Protein AF-A0A831X791-F1 (afdb_monomer_lite)

Sequence (94 aa):
MPGRRVSLASVVFWLAIGLYTVNLLGLVGSVVVNSFGTAWFGTLLPEAFTTRWYQYAGRQHDIPDLLRVTLTVAILVTSIATGLGLPPAYIISL

Radius of gyration: 23.39 Å; chains: 1; bounding box: 49×35×65 Å

Foldseek 3Di:
DDDPPCDPVNVVVVVVVVVVVVVVCVVVVVVVQVCFADDPDDDPHHPDGHPVVVVVCVPPPVVVVVVVVVVVCVVVCVVVCCVVVVVVVVVVVD

Secondary structure (DSSP, 8-state):
-------HHHHHHHHHHHHHHHHHHHHHHHHHHHHHBSS-SSSSS-S-B--HHHHHHHHHS-HHHHHHHHHHHHHHHHHHHHHHHHHHHHHHT-

Structure (mmCIF, N/CA/C/O backbone):
data_AF-A0A831X791-F1
#
_entry.id   AF-A0A831X791-F1
#
loop_
_atom_site.group_PDB
_atom_site.id
_atom_site.type_symbol
_atom_site.label_atom_id
_atom_site.label_alt_id
_atom_site.label_comp_id
_atom_site.label_asym_id
_atom_site.label_entity_id
_atom_site.label_seq_id
_atom_site.pdbx_PDB_ins_code
_atom_site.Cartn_x
_atom_site.Cartn_y
_atom_site.Cartn_z
_atom_site.occupancy
_atom_site.B_iso_or_equiv
_atom_site.auth_seq_id
_atom_site.auth_comp_id
_atom_site.auth_asym_id
_atom_site.auth_atom_id
_atom_site.pdbx_PDB_model_num
ATOM 1 N N . MET A 1 1 ? -14.611 0.012 -43.175 1.00 53.19 1 MET A N 1
ATOM 2 C CA . MET A 1 1 ? -14.357 -0.115 -41.722 1.00 53.19 1 MET A CA 1
ATOM 3 C C . MET A 1 1 ? -13.603 -1.428 -41.506 1.00 53.19 1 MET A C 1
ATOM 5 O O . MET A 1 1 ? -14.224 -2.470 -41.676 1.00 53.19 1 MET A O 1
ATOM 9 N N . PRO A 1 2 ? -12.272 -1.434 -41.308 1.00 53.44 2 PRO A N 1
ATOM 10 C CA . PRO A 1 2 ? -11.496 -2.671 -41.356 1.00 53.44 2 PRO A CA 1
ATOM 11 C C . PRO A 1 2 ? -11.716 -3.503 -40.086 1.00 53.44 2 PRO A C 1
ATOM 13 O O . PRO A 1 2 ? -11.537 -3.019 -38.970 1.00 53.44 2 PRO A O 1
ATOM 16 N N . GLY A 1 3 ? -12.141 -4.755 -40.273 1.00 60.25 3 GLY A N 1
ATOM 17 C CA . GLY A 1 3 ? -12.427 -5.709 -39.206 1.00 60.25 3 GLY A CA 1
ATOM 18 C C . GLY A 1 3 ? -11.166 -6.089 -38.434 1.00 60.25 3 GLY A C 1
ATOM 19 O O . GLY A 1 3 ? -10.214 -6.632 -38.996 1.00 60.25 3 GLY A O 1
ATOM 20 N N . ARG A 1 4 ? -11.166 -5.805 -37.130 1.00 68.25 4 ARG A N 1
ATOM 21 C CA . ARG A 1 4 ? -10.094 -6.157 -36.196 1.00 68.25 4 ARG A CA 1
ATOM 22 C C . ARG A 1 4 ? -10.007 -7.681 -36.080 1.00 68.25 4 ARG A C 1
ATOM 24 O O . ARG A 1 4 ? -10.787 -8.292 -35.356 1.00 68.25 4 ARG A O 1
ATOM 31 N N . ARG A 1 5 ? -9.064 -8.304 -36.793 1.00 68.56 5 ARG A N 1
ATOM 32 C CA . ARG A 1 5 ? -8.725 -9.720 -36.599 1.00 68.56 5 ARG A CA 1
ATOM 33 C C . ARG A 1 5 ? -8.133 -9.862 -35.200 1.00 68.56 5 ARG A C 1
ATOM 35 O O . ARG A 1 5 ? -7.004 -9.448 -34.957 1.00 68.56 5 ARG A O 1
ATOM 42 N N . VAL A 1 6 ? -8.922 -10.377 -34.262 1.00 67.44 6 VAL A N 1
ATOM 43 C CA . VAL A 1 6 ? -8.431 -10.752 -32.934 1.00 67.44 6 VAL A CA 1
ATOM 44 C C . VAL A 1 6 ? -7.412 -11.866 -33.133 1.00 67.44 6 VAL A C 1
ATOM 46 O O . VAL A 1 6 ? -7.762 -12.975 -33.526 1.00 67.44 6 VAL A O 1
ATOM 49 N N . SER A 1 7 ? -6.135 -11.541 -32.936 1.00 82.69 7 SER A N 1
ATOM 50 C CA . SER A 1 7 ? -5.071 -12.538 -32.946 1.00 82.69 7 SER A CA 1
ATOM 51 C C . SER A 1 7 ? -5.258 -13.461 -31.744 1.00 82.69 7 SER A C 1
ATOM 53 O O . SER A 1 7 ? -5.591 -12.990 -30.653 1.00 82.69 7 SER A O 1
ATOM 55 N N . LEU A 1 8 ? -5.019 -14.764 -31.921 1.00 84.00 8 LEU A N 1
ATOM 56 C CA . LEU A 1 8 ? -5.049 -15.753 -30.837 1.00 84.00 8 LEU A CA 1
ATOM 57 C C . LEU A 1 8 ? -4.175 -15.298 -29.654 1.00 84.00 8 LEU A C 1
ATOM 59 O O . LEU A 1 8 ? -4.562 -15.430 -28.497 1.00 84.00 8 LEU A O 1
ATOM 63 N N . ALA A 1 9 ? -3.046 -14.649 -29.957 1.00 85.56 9 ALA A N 1
ATOM 64 C CA . ALA A 1 9 ? -2.159 -14.049 -28.967 1.00 85.56 9 ALA A CA 1
ATOM 65 C C . ALA A 1 9 ? -2.846 -12.959 -28.128 1.00 85.56 9 ALA A C 1
ATOM 67 O O . ALA A 1 9 ? -2.640 -12.895 -26.922 1.00 85.56 9 ALA A O 1
ATOM 68 N N . SER A 1 10 ? -3.699 -12.126 -28.733 1.00 86.56 10 SER A N 1
ATOM 69 C CA . SER A 1 10 ? -4.454 -11.108 -27.997 1.00 86.56 10 SER A CA 1
ATOM 70 C C . SER A 1 10 ? -5.463 -11.742 -27.043 1.00 86.56 10 SER A C 1
ATOM 72 O O . SER A 1 10 ? -5.614 -11.261 -25.927 1.00 86.56 10 SER A O 1
ATOM 74 N N . VAL A 1 11 ? -6.128 -12.826 -27.450 1.00 91.75 11 VAL A N 1
ATOM 75 C CA . VAL A 1 11 ? -7.080 -13.541 -26.584 1.00 91.75 11 VAL A CA 1
ATOM 76 C C . VAL A 1 11 ? -6.357 -14.162 -25.390 1.00 91.75 11 VAL A C 1
ATOM 78 O O . VAL A 1 11 ? -6.782 -13.964 -24.255 1.00 91.75 11 VAL A O 1
ATOM 81 N N . VAL A 1 12 ? -5.234 -14.844 -25.629 1.00 93.31 12 VAL A N 1
ATOM 82 C CA . VAL A 1 12 ? -4.413 -15.443 -24.564 1.00 93.31 12 VAL A CA 1
ATOM 83 C C . VAL A 1 12 ? -3.859 -14.375 -23.623 1.00 93.31 12 VAL A C 1
ATOM 85 O O . VAL A 1 12 ? -3.909 -14.553 -22.411 1.00 93.31 12 VAL A O 1
ATOM 88 N N . PHE A 1 13 ? -3.387 -13.245 -24.154 1.00 95.06 13 PHE A N 1
ATOM 89 C CA . PHE A 1 13 ? -2.896 -12.128 -23.348 1.00 95.06 13 PHE A CA 1
ATOM 90 C C . PHE A 1 13 ? -3.982 -11.571 -22.420 1.00 95.06 13 PHE A C 1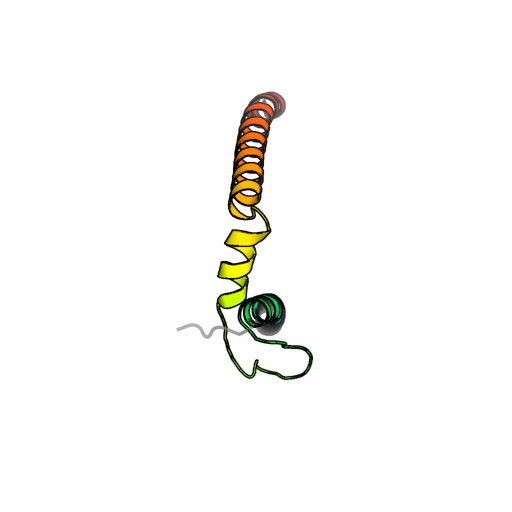
ATOM 92 O O . PHE A 1 13 ? -3.754 -11.449 -21.220 1.00 95.06 13 PHE A O 1
ATOM 99 N N . TRP A 1 14 ? -5.178 -11.290 -22.948 1.00 94.50 14 TRP A N 1
ATOM 100 C CA . TRP A 1 14 ? -6.295 -10.791 -22.140 1.00 94.50 14 TRP A CA 1
ATOM 101 C C . TRP A 1 14 ? -6.786 -11.814 -21.115 1.00 94.50 14 TRP A C 1
ATOM 103 O O . TRP A 1 14 ? -7.113 -11.431 -19.994 1.00 94.50 14 TRP A O 1
ATOM 113 N N . LEU A 1 15 ? -6.795 -13.103 -21.462 1.00 95.75 15 LEU A N 1
ATOM 114 C CA . LEU A 1 15 ? -7.116 -14.180 -20.525 1.00 95.75 15 LEU A CA 1
ATOM 115 C C . LEU A 1 15 ? -6.088 -14.249 -19.386 1.00 95.75 15 LEU A C 1
ATOM 117 O O . LEU A 1 15 ? -6.471 -14.304 -18.220 1.00 95.75 15 LEU A O 1
ATOM 121 N N . ALA A 1 16 ? -4.795 -14.210 -19.714 1.00 96.06 16 ALA A N 1
ATOM 122 C CA . ALA A 1 16 ? -3.713 -14.256 -18.736 1.00 96.06 16 ALA A CA 1
ATOM 123 C C . ALA A 1 16 ? -3.765 -13.054 -17.786 1.00 96.06 16 ALA A C 1
ATOM 125 O O . ALA A 1 16 ? -3.681 -13.227 -16.572 1.00 96.06 16 ALA A O 1
ATOM 126 N N . ILE A 1 17 ? -3.976 -11.849 -18.326 1.00 97.25 17 ILE A N 1
ATOM 127 C CA . ILE A 1 17 ? -4.129 -10.636 -17.520 1.00 97.25 17 ILE A CA 1
ATOM 128 C C . ILE A 1 17 ? -5.380 -10.704 -16.651 1.00 97.25 17 ILE A C 1
ATOM 130 O O . ILE A 1 17 ? -5.301 -10.408 -15.465 1.00 97.25 17 ILE A O 1
ATOM 134 N N . GLY A 1 18 ? -6.510 -11.160 -17.198 1.00 96.56 18 GLY A N 1
ATOM 135 C CA . GLY A 1 18 ? -7.750 -11.298 -16.443 1.00 96.56 18 GLY A CA 1
ATOM 136 C C . GLY A 1 18 ? -7.587 -12.263 -15.273 1.00 96.56 18 GLY A C 1
ATOM 137 O O . GLY A 1 18 ? -7.927 -11.927 -14.142 1.00 96.56 18 GLY A O 1
ATOM 138 N N . LEU A 1 19 ? -6.998 -13.434 -15.520 1.00 96.75 19 LEU A N 1
ATOM 139 C CA . LEU A 1 19 ? -6.764 -14.440 -14.490 1.00 96.75 19 LEU A CA 1
ATOM 140 C C . LEU A 1 19 ? -5.773 -13.953 -13.426 1.00 96.75 19 LEU A C 1
ATOM 142 O O . LEU A 1 19 ? -6.024 -14.138 -12.234 1.00 96.75 19 LEU A O 1
ATOM 146 N N . TYR A 1 20 ? -4.686 -13.294 -13.832 1.00 96.75 20 TYR A N 1
ATOM 147 C CA . TYR A 1 20 ? -3.729 -12.685 -12.910 1.00 96.75 20 TYR A CA 1
ATOM 148 C C . TYR A 1 20 ? -4.394 -11.621 -12.031 1.00 96.75 20 TYR A C 1
ATOM 150 O O . TYR A 1 20 ? -4.286 -11.672 -10.807 1.00 96.75 20 TYR A O 1
ATOM 158 N N . THR A 1 21 ? -5.133 -10.690 -12.637 1.00 97.38 21 THR A N 1
ATOM 159 C CA . THR A 1 21 ? -5.817 -9.617 -11.915 1.00 97.38 21 THR A CA 1
ATOM 160 C C . THR A 1 21 ? -6.857 -10.170 -10.949 1.00 97.38 21 THR A C 1
ATOM 162 O O . THR A 1 21 ? -6.898 -9.726 -9.807 1.00 97.38 21 THR A O 1
ATOM 165 N N . VAL A 1 22 ? -7.658 -11.162 -11.348 1.00 96.81 22 VAL A N 1
ATOM 166 C CA . VAL A 1 22 ? -8.646 -11.789 -10.454 1.00 96.81 22 VAL A CA 1
ATOM 167 C C . VAL A 1 22 ? -7.967 -12.481 -9.272 1.00 96.81 22 VAL A C 1
ATOM 169 O O . VAL A 1 22 ? -8.420 -12.319 -8.143 1.00 96.81 22 VAL A O 1
ATOM 172 N N . ASN A 1 23 ? -6.861 -13.196 -9.492 1.00 95.12 23 ASN A N 1
ATOM 173 C CA . ASN A 1 23 ? -6.106 -13.817 -8.399 1.00 95.12 23 ASN A CA 1
ATOM 174 C C . ASN A 1 23 ? -5.532 -12.770 -7.439 1.00 95.12 23 ASN A C 1
ATOM 176 O O . ASN A 1 23 ? -5.647 -12.914 -6.224 1.00 95.12 23 ASN A O 1
ATOM 180 N N . LEU A 1 24 ? -4.958 -11.694 -7.979 1.00 96.06 24 LEU A N 1
ATOM 181 C CA . LEU A 1 24 ? -4.402 -10.608 -7.179 1.00 96.06 24 LEU A CA 1
ATOM 182 C C . LEU A 1 24 ? -5.492 -9.886 -6.376 1.00 96.06 24 LEU A C 1
ATOM 184 O O . LEU A 1 24 ? -5.307 -9.617 -5.192 1.00 96.06 24 LEU A O 1
ATOM 188 N N . LEU A 1 25 ? -6.655 -9.640 -6.984 1.00 94.94 25 LEU A N 1
ATOM 189 C CA . LEU A 1 25 ? -7.819 -9.084 -6.296 1.00 94.94 25 LEU A CA 1
ATOM 190 C C . LEU A 1 25 ? -8.365 -10.033 -5.228 1.00 94.94 25 LEU A C 1
ATOM 192 O O . LEU A 1 25 ? -8.746 -9.566 -4.162 1.00 94.94 25 LEU A O 1
ATOM 196 N N . GLY A 1 26 ? -8.375 -11.345 -5.470 1.00 89.62 26 GLY A N 1
ATOM 197 C CA . GLY A 1 26 ? -8.768 -12.341 -4.473 1.00 89.62 26 GLY A CA 1
ATOM 198 C C . GLY A 1 26 ? -7.822 -12.363 -3.272 1.00 89.62 26 GLY A C 1
ATOM 199 O O . GLY A 1 26 ? -8.275 -12.370 -2.129 1.00 89.62 26 GLY A O 1
ATOM 200 N N . LEU A 1 27 ? -6.511 -12.300 -3.518 1.00 91.12 27 LEU A N 1
ATOM 201 C CA . LEU A 1 27 ? -5.488 -12.246 -2.473 1.00 91.12 27 LEU A CA 1
ATOM 202 C C . LEU A 1 27 ? -5.587 -10.962 -1.640 1.00 91.12 27 LEU A C 1
ATOM 204 O O . LEU A 1 27 ? -5.607 -11.023 -0.416 1.00 91.12 27 LEU A O 1
ATOM 208 N N . VAL A 1 28 ? -5.664 -9.796 -2.284 1.00 91.94 28 VAL A N 1
ATOM 209 C CA . VAL A 1 28 ? -5.785 -8.512 -1.572 1.00 91.94 28 VAL A CA 1
ATOM 210 C C . VAL A 1 28 ? -7.142 -8.415 -0.876 1.00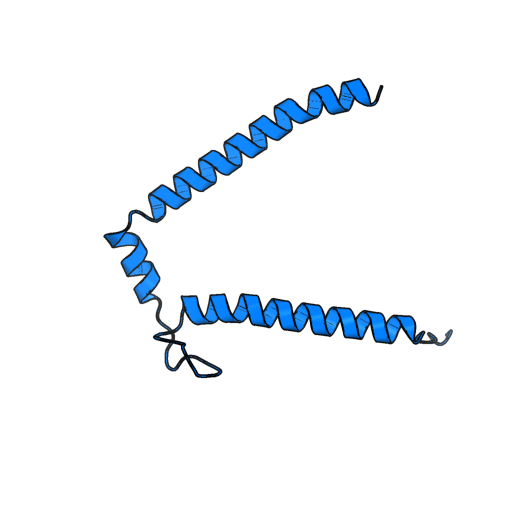 91.94 28 VAL A C 1
ATOM 212 O O . VAL A 1 28 ? -7.227 -8.002 0.280 1.00 91.94 28 VAL A O 1
ATOM 215 N N . GLY A 1 29 ? -8.203 -8.848 -1.556 1.00 87.25 29 GLY A N 1
ATOM 216 C CA . GLY A 1 29 ? -9.560 -8.889 -1.031 1.00 87.25 29 GLY A CA 1
ATOM 217 C C . GLY A 1 29 ? -9.671 -9.754 0.218 1.00 87.25 29 GLY A C 1
ATOM 218 O O . GLY A 1 29 ? -10.330 -9.341 1.165 1.00 87.25 29 GLY A O 1
ATOM 219 N N . SER A 1 30 ? -8.976 -10.893 0.284 1.00 84.31 30 SER A N 1
ATOM 220 C CA . SER A 1 30 ? -8.986 -11.745 1.477 1.00 84.31 30 SER A CA 1
ATOM 221 C C . SER A 1 30 ? -8.385 -11.032 2.695 1.00 84.31 30 SER A C 1
ATOM 223 O O . SER A 1 30 ? -8.967 -11.061 3.777 1.00 84.31 30 SER A O 1
ATOM 225 N N . VAL A 1 31 ? -7.281 -10.301 2.526 1.00 86.56 31 VAL A N 1
ATOM 226 C CA . VAL A 1 31 ? -6.673 -9.517 3.614 1.00 86.56 31 VAL A CA 1
ATOM 227 C C . VAL A 1 31 ? -7.608 -8.398 4.073 1.00 86.56 31 VAL A C 1
ATOM 229 O O . VAL A 1 31 ? -7.748 -8.168 5.275 1.00 86.56 31 VAL A O 1
ATOM 232 N N . VAL A 1 32 ? -8.287 -7.727 3.138 1.00 84.75 32 VAL A N 1
ATOM 233 C CA . VAL A 1 32 ? -9.287 -6.695 3.454 1.00 84.75 32 VAL A CA 1
ATOM 234 C C . VAL A 1 32 ? -10.447 -7.301 4.242 1.00 84.75 32 VAL A C 1
ATOM 236 O O . VAL A 1 32 ? -10.778 -6.820 5.321 1.00 84.75 32 VAL A O 1
ATOM 239 N N . VAL A 1 33 ? -11.027 -8.394 3.750 1.00 81.00 33 VAL A N 1
ATOM 240 C CA . VAL A 1 33 ? -12.129 -9.104 4.406 1.00 81.00 33 VAL A CA 1
ATOM 241 C C . VAL A 1 33 ? -11.721 -9.584 5.800 1.00 81.00 33 VAL A C 1
ATOM 243 O O . VAL A 1 33 ? -12.482 -9.405 6.744 1.00 81.00 33 VAL A O 1
ATOM 246 N N . ASN A 1 34 ? -10.503 -10.098 5.964 1.00 78.81 34 ASN A N 1
ATOM 247 C CA . ASN A 1 34 ? -9.961 -10.494 7.263 1.00 78.81 34 ASN A CA 1
ATOM 248 C C . ASN A 1 34 ? -9.740 -9.297 8.209 1.00 78.81 34 ASN A C 1
ATOM 250 O O . ASN A 1 34 ? -9.934 -9.416 9.413 1.00 78.81 34 ASN A O 1
ATOM 254 N N . SER A 1 35 ? -9.378 -8.126 7.678 1.00 76.50 35 SER A N 1
ATOM 255 C CA . SER A 1 35 ? -9.166 -6.911 8.482 1.00 76.50 35 SER A CA 1
ATOM 256 C C . SER A 1 35 ? -10.466 -6.372 9.090 1.00 76.50 35 SER A C 1
ATOM 258 O O . SER A 1 35 ? -10.445 -5.772 10.165 1.00 76.50 35 SER A O 1
ATOM 260 N N . PHE A 1 36 ? -11.598 -6.592 8.414 1.00 73.94 36 PHE A N 1
ATOM 261 C CA . PHE A 1 36 ? -12.915 -6.128 8.856 1.00 73.94 36 PHE A CA 1
ATOM 262 C C . PHE A 1 36 ? -13.817 -7.243 9.404 1.00 73.94 36 PHE A C 1
ATOM 264 O O . PHE A 1 36 ? -14.799 -6.937 10.068 1.00 73.94 36 PHE A O 1
ATOM 271 N N . GLY A 1 37 ? -13.548 -8.518 9.137 1.00 69.94 37 GLY A N 1
ATOM 272 C CA . GLY A 1 37 ? -14.398 -9.637 9.545 1.00 69.94 37 GLY A CA 1
ATOM 273 C C . GLY A 1 37 ? -14.166 -10.092 10.989 1.00 69.94 37 GLY A C 1
ATOM 274 O O . GLY A 1 37 ? -13.055 -10.034 11.516 1.00 69.94 37 GLY A O 1
ATOM 275 N N . THR A 1 38 ? -15.205 -10.597 11.654 1.00 62.47 38 THR A N 1
ATOM 276 C CA . THR A 1 38 ? -15.042 -11.393 12.882 1.00 62.47 38 THR A CA 1
ATOM 277 C C . THR A 1 38 ? -14.742 -12.850 12.520 1.00 62.47 38 THR A C 1
ATOM 279 O O . THR A 1 38 ? -15.596 -13.509 11.939 1.00 62.47 38 THR A O 1
ATOM 282 N N . ALA A 1 39 ? -13.550 -13.347 12.873 1.00 59.66 39 ALA A N 1
ATOM 283 C CA . ALA A 1 39 ? -13.155 -14.764 12.798 1.00 59.66 39 ALA A CA 1
ATOM 284 C C . ALA A 1 39 ? -13.415 -15.452 11.436 1.00 59.66 39 ALA A C 1
ATOM 286 O O . ALA A 1 39 ? -14.150 -16.433 11.338 1.00 59.66 39 ALA A O 1
ATOM 287 N N . TRP A 1 40 ? -12.774 -14.958 10.376 1.00 60.03 40 TRP A N 1
ATOM 288 C CA . TRP A 1 40 ? -12.901 -15.510 9.026 1.00 60.03 40 TRP A CA 1
ATOM 289 C C . TRP A 1 40 ? -11.842 -16.596 8.754 1.00 60.03 40 TRP A C 1
ATOM 291 O O . TRP A 1 40 ? -10.798 -16.331 8.169 1.00 60.03 40 TRP A O 1
ATOM 301 N N . PHE A 1 41 ? -12.100 -17.827 9.212 1.00 60.69 41 PHE A N 1
ATOM 302 C CA . PHE A 1 41 ? -11.189 -18.978 9.047 1.00 60.69 41 PHE A CA 1
ATOM 303 C C . PHE A 1 41 ? -11.853 -20.207 8.394 1.00 60.69 41 PHE A C 1
ATOM 305 O O . PHE A 1 41 ? -11.500 -21.343 8.702 1.00 60.69 41 PHE A O 1
ATOM 312 N N . GLY A 1 42 ? -12.814 -20.013 7.479 1.00 62.81 42 GLY A N 1
ATOM 313 C CA . GLY A 1 42 ? -13.421 -21.163 6.788 1.00 62.81 42 GLY A CA 1
ATOM 314 C C . GLY A 1 42 ? -14.599 -20.915 5.841 1.00 62.81 42 GLY A C 1
ATOM 315 O O . GLY A 1 42 ? -15.034 -21.856 5.185 1.00 62.81 42 GLY A O 1
ATOM 316 N N . THR A 1 43 ? -15.126 -19.694 5.734 1.00 63.66 43 THR A N 1
ATOM 317 C CA . THR A 1 43 ? -16.276 -19.364 4.865 1.00 63.66 43 THR A CA 1
ATOM 318 C C . THR A 1 43 ? -15.856 -18.477 3.686 1.00 63.66 43 THR A C 1
ATOM 320 O O . THR A 1 43 ? -14.796 -17.868 3.720 1.00 63.66 43 THR A O 1
ATOM 323 N N . LEU A 1 44 ? -16.663 -18.366 2.621 1.00 64.69 44 LEU A N 1
ATOM 324 C CA . LEU A 1 44 ? -16.377 -17.444 1.499 1.00 64.69 44 LEU A CA 1
ATOM 325 C C . LEU A 1 44 ? -16.526 -15.958 1.886 1.00 64.69 44 LEU A C 1
ATOM 327 O O . LEU A 1 44 ? -15.869 -15.108 1.293 1.0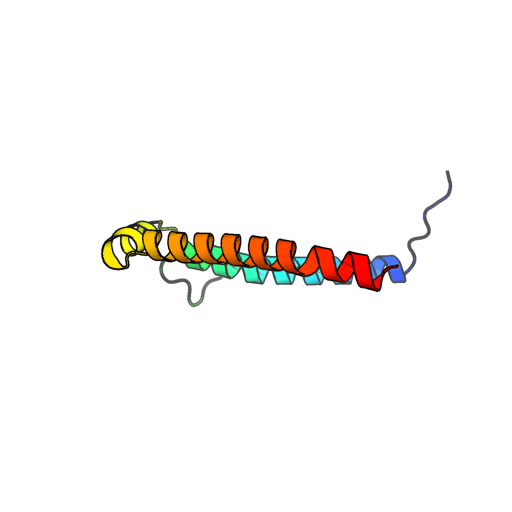0 64.69 44 LEU A O 1
ATOM 331 N N . LEU A 1 45 ? -17.369 -15.645 2.878 1.00 63.59 45 LEU A N 1
ATOM 332 C CA . LEU A 1 45 ? -17.627 -14.296 3.397 1.00 63.59 45 LEU A CA 1
ATOM 333 C C . LEU A 1 45 ? -17.769 -14.339 4.936 1.00 63.59 45 LEU A C 1
ATOM 335 O O . LEU A 1 45 ? -18.265 -15.347 5.451 1.00 63.59 45 LEU A O 1
ATOM 339 N N . PRO A 1 46 ? -17.357 -13.292 5.679 1.00 62.78 46 PRO A N 1
ATOM 340 C CA . PRO A 1 46 ? -17.488 -13.240 7.135 1.00 62.78 46 PRO A CA 1
ATOM 341 C C . PRO A 1 46 ? -18.949 -13.142 7.568 1.00 62.78 46 PRO A C 1
ATOM 343 O O . PRO A 1 46 ? -19.759 -12.510 6.893 1.00 62.78 46 PRO A O 1
ATOM 346 N N . GLU A 1 47 ? -19.264 -13.696 8.736 1.00 65.69 47 GLU A N 1
ATOM 347 C CA . GLU A 1 47 ? -20.607 -13.616 9.328 1.00 65.69 47 GLU A CA 1
ATOM 348 C C . GLU A 1 47 ? -20.968 -12.192 9.775 1.00 65.69 47 GLU A C 1
ATOM 350 O O . GLU A 1 47 ? -22.130 -11.794 9.720 1.00 65.69 47 GLU A O 1
ATOM 355 N N . ALA A 1 48 ? -19.971 -11.402 10.185 1.00 66.38 48 ALA A N 1
ATOM 356 C CA . ALA A 1 48 ? -20.150 -10.007 10.561 1.00 66.38 48 ALA A CA 1
ATOM 357 C C . ALA A 1 48 ? -18.895 -9.174 10.270 1.00 66.38 48 ALA A C 1
ATOM 359 O O . ALA A 1 48 ? -17.761 -9.644 10.406 1.00 66.38 48 ALA A O 1
ATOM 360 N N . PHE A 1 49 ? -19.113 -7.907 9.910 1.00 67.69 49 PHE A N 1
ATOM 361 C CA . PHE A 1 49 ? -18.061 -6.902 9.784 1.00 67.69 49 PHE A CA 1
ATOM 362 C C . PHE A 1 49 ? -17.991 -6.061 11.063 1.00 67.69 49 PHE A C 1
ATOM 364 O O . PHE A 1 49 ? -19.004 -5.561 11.550 1.00 67.69 49 PHE A O 1
ATOM 371 N N . THR A 1 50 ? -16.793 -5.889 11.615 1.00 68.38 50 THR A N 1
ATOM 372 C CA . THR A 1 50 ? -16.526 -5.091 12.809 1.00 68.38 50 THR A CA 1
ATOM 373 C C . THR A 1 50 ? -15.308 -4.194 12.616 1.00 68.38 50 THR A C 1
ATOM 375 O O . THR A 1 50 ? -14.287 -4.586 12.062 1.00 68.38 50 THR A O 1
ATOM 378 N N . THR A 1 51 ? -15.387 -2.972 13.136 1.00 70.81 51 THR A N 1
ATOM 379 C CA . THR A 1 51 ? -14.258 -2.030 13.217 1.00 70.81 51 THR A CA 1
ATOM 380 C C . THR A 1 51 ? -13.615 -2.017 14.605 1.00 70.81 51 THR A C 1
ATOM 382 O O . THR A 1 51 ? -12.706 -1.228 14.875 1.00 70.81 51 THR A O 1
ATOM 385 N N . ARG A 1 52 ? -14.050 -2.917 15.500 1.00 70.44 52 ARG A N 1
ATOM 386 C CA . ARG A 1 52 ? -13.571 -3.004 16.887 1.00 70.44 52 ARG A CA 1
ATOM 387 C C . ARG A 1 52 ? -12.059 -3.230 16.971 1.00 70.44 52 ARG A C 1
ATOM 389 O O . ARG A 1 52 ? -11.424 -2.703 17.881 1.00 70.44 52 ARG A O 1
ATOM 396 N N . TRP A 1 53 ? -11.476 -3.950 16.012 1.00 70.94 53 TRP A N 1
ATOM 397 C CA . TRP A 1 53 ? -10.035 -4.211 15.946 1.00 70.94 53 TRP A CA 1
ATOM 398 C C . TRP A 1 53 ? -9.208 -2.935 15.786 1.00 70.94 53 TRP A C 1
ATOM 400 O O . TRP A 1 53 ? -8.196 -2.787 16.463 1.00 70.94 53 TRP A O 1
ATOM 410 N N . TYR A 1 54 ? -9.675 -1.971 14.990 1.00 72.00 54 TYR A N 1
ATOM 411 C CA . TYR A 1 54 ? -9.004 -0.678 14.827 1.00 72.00 54 TYR A CA 1
ATOM 412 C C . TYR A 1 54 ? -9.037 0.149 16.119 1.00 72.00 54 TYR A C 1
ATOM 414 O O . TYR A 1 54 ? -8.037 0.754 16.503 1.00 72.00 54 TYR A O 1
ATOM 422 N N . GLN A 1 55 ? -10.164 0.125 16.838 1.00 69.50 55 GLN A N 1
ATOM 423 C CA . GLN A 1 55 ? -10.307 0.816 18.125 1.00 69.50 55 GLN A CA 1
ATOM 424 C C . GLN A 1 55 ? -9.497 0.158 19.251 1.00 69.50 55 GLN A C 1
ATOM 426 O O . GLN A 1 55 ? -9.042 0.840 20.170 1.00 69.50 55 GLN A O 1
ATOM 431 N N . TYR A 1 56 ? -9.327 -1.164 19.199 1.00 68.25 56 TYR A N 1
ATOM 432 C CA . TYR A 1 56 ? -8.466 -1.907 20.118 1.00 68.25 56 TYR A CA 1
ATOM 433 C C . TYR A 1 56 ? -6.980 -1.642 19.824 1.00 68.25 56 TYR A C 1
ATOM 435 O O . TYR A 1 56 ? -6.219 -1.292 20.725 1.00 68.25 56 TYR A O 1
ATOM 443 N N . ALA A 1 57 ? -6.585 -1.704 18.550 1.00 63.75 57 ALA A N 1
ATOM 444 C CA . ALA A 1 57 ? -5.223 -1.440 18.090 1.00 63.75 57 ALA A CA 1
ATOM 445 C C . ALA A 1 57 ? -4.744 -0.020 18.440 1.00 63.75 57 ALA A C 1
ATOM 447 O O . ALA A 1 57 ? -3.597 0.164 18.842 1.00 63.75 57 ALA A O 1
ATOM 448 N N . GLY A 1 58 ? -5.632 0.975 18.356 1.00 61.44 58 GLY A N 1
ATOM 449 C CA . GLY A 1 58 ? -5.309 2.361 18.698 1.00 61.44 58 GLY A CA 1
ATOM 450 C C . GLY A 1 58 ? -5.142 2.649 20.195 1.00 61.44 58 GLY A C 1
ATOM 451 O O . GLY A 1 58 ? -4.549 3.668 20.527 1.00 61.44 58 GLY A O 1
ATOM 452 N N . ARG A 1 59 ? -5.653 1.797 21.099 1.00 65.56 59 ARG A N 1
ATOM 453 C CA . ARG A 1 59 ? -5.598 2.038 22.557 1.00 65.56 59 ARG A CA 1
ATOM 454 C C . ARG A 1 59 ? -4.580 1.187 23.308 1.00 65.56 59 ARG A C 1
ATOM 456 O O . ARG A 1 59 ? -4.112 1.625 24.350 1.00 65.56 59 ARG A O 1
ATOM 463 N N . GLN A 1 60 ? -4.269 -0.013 22.820 1.00 61.62 60 GLN A N 1
ATOM 464 C CA . GLN A 1 60 ? -3.402 -0.956 23.536 1.00 61.62 60 GLN A CA 1
ATOM 465 C C . GLN A 1 60 ? -1.971 -1.056 22.978 1.00 61.62 60 GLN A C 1
ATOM 467 O O . GLN A 1 60 ? -1.114 -1.586 23.673 1.00 61.62 60 GLN A O 1
ATOM 472 N N . HIS A 1 61 ? -1.711 -0.610 21.743 1.00 61.22 61 HIS A N 1
ATOM 473 C CA . HIS A 1 61 ? -0.482 -0.969 21.015 1.00 61.22 61 HIS A CA 1
ATOM 474 C C . HIS A 1 61 ? 0.303 0.206 20.409 1.00 61.22 61 HIS A C 1
ATOM 476 O O . HIS A 1 61 ? 1.164 -0.044 19.571 1.00 61.22 61 HIS A O 1
ATOM 482 N N . ASP A 1 62 ? 0.007 1.465 20.765 1.00 72.69 62 ASP A N 1
ATOM 483 C CA . ASP A 1 62 ? 0.692 2.667 20.235 1.00 72.69 62 ASP A CA 1
ATOM 484 C C . ASP A 1 62 ? 0.912 2.650 18.704 1.00 72.69 62 ASP A C 1
ATOM 486 O O . ASP A 1 62 ? 1.819 3.275 18.156 1.00 72.69 62 ASP A O 1
ATOM 490 N N . ILE A 1 63 ? 0.027 1.955 17.981 1.00 80.62 63 ILE A N 1
ATOM 491 C CA . ILE A 1 63 ? 0.051 1.792 16.524 1.00 80.62 63 ILE A CA 1
ATOM 492 C C . ILE A 1 63 ? 0.159 3.143 15.796 1.00 80.62 63 ILE A C 1
ATOM 494 O O . ILE A 1 63 ? 0.906 3.215 14.817 1.00 80.62 63 ILE A O 1
ATOM 498 N N . PRO A 1 6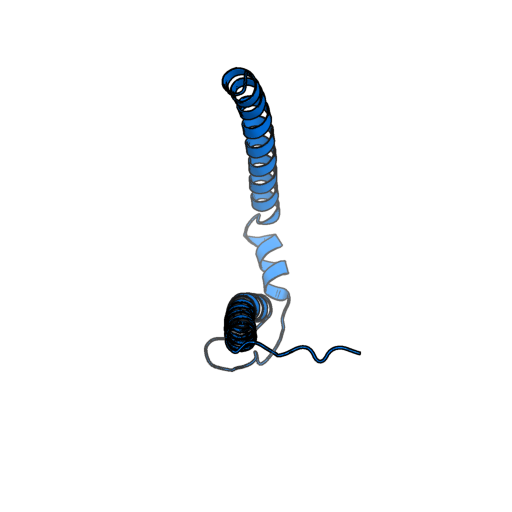4 ? -0.509 4.232 16.246 1.00 81.81 64 PRO A N 1
ATOM 499 C CA . PRO A 1 64 ? -0.356 5.537 15.614 1.00 81.81 64 PRO A CA 1
ATOM 500 C C . PRO A 1 64 ? 1.079 6.066 15.655 1.00 81.81 64 PRO A C 1
ATOM 502 O O . PRO A 1 64 ? 1.504 6.719 14.704 1.00 81.81 64 PRO A O 1
ATOM 505 N N . ASP A 1 65 ? 1.821 5.799 16.729 1.00 85.94 65 ASP A N 1
ATOM 506 C CA . ASP A 1 65 ? 3.194 6.274 16.879 1.00 85.94 65 ASP A CA 1
ATOM 507 C C . ASP A 1 65 ? 4.153 5.466 15.996 1.00 85.94 65 ASP A C 1
ATOM 509 O O . ASP A 1 65 ? 4.928 6.032 15.226 1.00 85.94 65 ASP A O 1
ATOM 513 N N . LEU A 1 66 ? 3.993 4.140 15.965 1.00 89.00 66 LEU A N 1
ATOM 514 C CA . LEU A 1 66 ? 4.747 3.262 15.062 1.00 89.00 66 LEU A CA 1
ATOM 515 C C . LEU A 1 66 ? 4.519 3.610 13.580 1.00 89.00 66 LEU A C 1
ATOM 517 O O . LEU A 1 66 ? 5.470 3.681 12.796 1.00 89.00 66 LEU A O 1
ATOM 521 N N . LEU A 1 67 ? 3.271 3.880 13.183 1.00 89.06 67 LEU A N 1
ATOM 522 C CA . LEU A 1 67 ? 2.936 4.347 11.831 1.00 89.06 67 LEU A CA 1
ATOM 523 C C . LEU A 1 67 ? 3.596 5.692 11.509 1.00 89.06 67 LEU A C 1
ATOM 525 O O . LEU A 1 67 ? 4.086 5.887 10.399 1.00 89.06 67 LEU A O 1
ATOM 529 N N . ARG A 1 68 ? 3.652 6.620 12.471 1.00 92.25 68 ARG A N 1
ATOM 530 C CA . ARG A 1 68 ? 4.320 7.916 12.279 1.00 92.25 68 ARG A CA 1
ATOM 531 C C . ARG A 1 68 ? 5.821 7.761 12.111 1.00 92.25 68 ARG A C 1
ATOM 533 O O . ARG A 1 68 ? 6.382 8.368 11.199 1.00 92.25 68 ARG A O 1
ATOM 540 N N . VAL A 1 69 ? 6.471 6.958 12.950 1.00 94.88 69 VAL A N 1
ATOM 541 C CA . VAL A 1 69 ? 7.920 6.731 12.872 1.00 94.88 69 VAL A CA 1
ATOM 542 C C . VAL A 1 69 ? 8.279 6.046 11.556 1.00 94.88 69 VAL A C 1
ATOM 544 O O . VAL A 1 69 ? 9.161 6.522 10.848 1.00 94.88 69 VAL A O 1
ATOM 547 N N . THR A 1 70 ? 7.560 4.990 11.171 1.00 95.00 70 THR A N 1
ATOM 548 C CA . THR A 1 70 ? 7.806 4.288 9.899 1.00 95.00 70 THR A CA 1
ATOM 549 C C . THR A 1 70 ? 7.600 5.194 8.689 1.00 95.00 70 THR A C 1
ATOM 551 O O . THR A 1 70 ? 8.448 5.208 7.799 1.00 95.00 70 THR A O 1
ATOM 554 N N . LEU A 1 71 ? 6.541 6.011 8.677 1.00 96.19 71 LEU A N 1
ATOM 555 C CA . LEU A 1 71 ? 6.310 6.986 7.612 1.00 96.19 71 LEU A CA 1
ATOM 556 C C . LEU A 1 71 ? 7.416 8.050 7.565 1.00 96.19 71 LEU A C 1
ATOM 558 O O . LEU A 1 71 ? 7.930 8.360 6.492 1.00 96.19 71 LEU A O 1
ATOM 562 N N . THR A 1 72 ? 7.817 8.573 8.725 1.00 97.19 72 THR A N 1
ATOM 563 C CA . THR A 1 72 ? 8.887 9.574 8.843 1.00 97.19 72 THR A CA 1
ATOM 564 C C . THR A 1 72 ? 10.201 9.025 8.305 1.00 97.19 72 THR A C 1
ATOM 566 O O . THR A 1 72 ? 10.829 9.657 7.458 1.00 97.19 72 THR A O 1
ATOM 569 N N . VAL A 1 73 ? 10.586 7.824 8.742 1.00 97.31 73 VAL A N 1
ATOM 570 C CA . VAL A 1 73 ? 11.805 7.146 8.292 1.00 97.31 73 VAL A CA 1
ATOM 571 C C . VAL A 1 73 ? 11.736 6.847 6.796 1.00 97.31 73 VAL A C 1
ATOM 573 O O . VAL A 1 73 ? 12.696 7.139 6.092 1.00 97.31 73 VAL A O 1
ATOM 576 N N . ALA A 1 74 ? 10.613 6.342 6.278 1.00 97.69 74 ALA A N 1
ATOM 577 C CA . ALA A 1 74 ? 10.456 6.056 4.852 1.00 97.69 74 ALA A CA 1
ATOM 578 C C . ALA A 1 74 ? 10.627 7.313 3.982 1.00 97.69 74 ALA A C 1
ATOM 580 O O . ALA A 1 74 ? 11.332 7.272 2.971 1.00 97.69 74 ALA A O 1
ATOM 581 N N . ILE A 1 75 ? 10.035 8.441 4.387 1.00 98.00 75 ILE A N 1
ATOM 582 C CA . ILE A 1 75 ? 10.160 9.719 3.672 1.00 98.00 75 ILE A CA 1
ATOM 583 C C . ILE A 1 75 ? 11.596 10.245 3.743 1.00 98.00 75 ILE A C 1
ATOM 585 O O . ILE A 1 75 ? 12.148 10.641 2.715 1.00 98.00 75 ILE A O 1
ATOM 589 N N . LEU A 1 76 ? 12.213 10.227 4.928 1.00 98.12 76 LEU A N 1
ATOM 590 C CA . LEU A 1 76 ? 13.598 10.664 5.125 1.00 98.12 76 LEU A CA 1
ATOM 591 C C . LEU A 1 76 ? 14.558 9.838 4.278 1.00 98.12 76 LEU A C 1
ATOM 593 O O . LEU A 1 76 ? 15.337 10.401 3.515 1.00 98.12 76 LEU A O 1
ATOM 597 N N . VAL A 1 77 ? 14.459 8.512 4.361 1.00 97.56 77 VAL A N 1
ATOM 598 C CA . VAL A 1 77 ? 15.298 7.589 3.596 1.00 97.56 77 VAL A CA 1
ATOM 599 C C . VAL A 1 77 ? 15.107 7.804 2.101 1.00 97.56 77 VAL A C 1
ATOM 601 O O . VAL A 1 77 ? 16.098 7.932 1.393 1.00 97.56 77 VAL A O 1
ATOM 604 N N . THR A 1 78 ? 13.868 7.913 1.613 1.00 96.88 78 THR A N 1
ATOM 605 C CA . THR A 1 78 ? 13.600 8.140 0.181 1.00 96.88 78 THR A CA 1
ATOM 606 C C . THR A 1 78 ? 14.171 9.476 -0.292 1.00 96.88 78 THR A C 1
ATOM 608 O O . THR A 1 78 ? 14.799 9.541 -1.348 1.00 96.88 78 THR A O 1
ATOM 611 N N . SER A 1 79 ? 14.001 10.537 0.499 1.00 97.31 79 SER A N 1
ATOM 612 C CA . SER A 1 79 ? 14.502 11.878 0.176 1.00 97.31 79 SER A CA 1
ATOM 613 C C . SER A 1 79 ? 16.028 11.920 0.159 1.00 97.31 79 SER A C 1
ATOM 615 O O . SER A 1 79 ? 16.618 12.441 -0.784 1.00 97.31 79 SER A O 1
ATOM 617 N N . ILE A 1 80 ? 16.673 11.322 1.165 1.00 97.50 80 ILE A N 1
ATOM 618 C CA . ILE A 1 80 ? 18.134 11.228 1.253 1.00 97.50 80 ILE A CA 1
ATOM 619 C C . ILE A 1 80 ? 18.675 10.364 0.112 1.00 97.50 80 ILE A C 1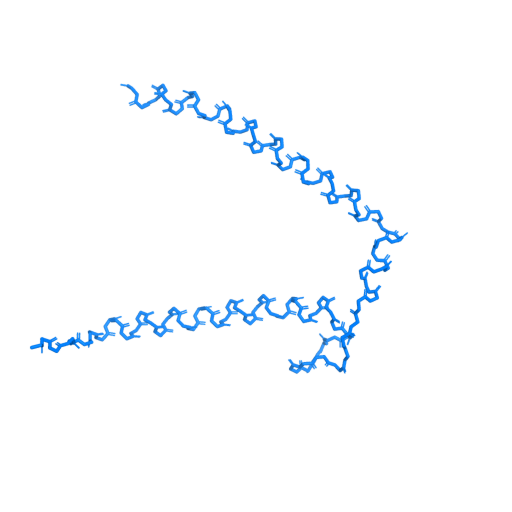
ATOM 621 O O . ILE A 1 80 ? 19.592 10.789 -0.583 1.00 97.50 80 ILE A O 1
ATOM 625 N N . ALA A 1 81 ? 18.099 9.184 -0.125 1.00 95.69 81 ALA A N 1
ATOM 626 C CA . ALA A 1 81 ? 18.527 8.286 -1.194 1.00 95.69 81 ALA A CA 1
ATOM 627 C C . ALA A 1 81 ? 18.398 8.947 -2.571 1.00 95.69 81 ALA A C 1
ATOM 629 O O . ALA A 1 81 ? 19.314 8.857 -3.382 1.00 95.69 81 ALA A O 1
ATOM 630 N N . THR A 1 82 ? 17.303 9.669 -2.813 1.00 94.94 82 THR A N 1
ATOM 631 C CA . THR A 1 82 ? 17.112 10.431 -4.053 1.00 94.94 82 THR A CA 1
ATOM 632 C C . THR A 1 82 ? 18.132 11.565 -4.157 1.00 94.94 82 THR A C 1
ATOM 634 O O . THR A 1 82 ? 18.804 11.695 -5.176 1.00 94.94 82 THR A O 1
ATOM 637 N N . GLY A 1 83 ? 18.314 12.352 -3.093 1.00 95.62 83 GLY A N 1
ATOM 638 C CA . GLY A 1 83 ? 19.265 13.465 -3.069 1.00 95.62 83 GLY A CA 1
ATOM 639 C C . GLY A 1 83 ? 20.722 13.033 -3.252 1.00 95.62 83 GLY A C 1
ATOM 640 O O . GLY A 1 83 ? 21.484 13.730 -3.912 1.00 95.62 83 GLY A O 1
ATOM 641 N N . LEU A 1 84 ? 21.105 11.872 -2.719 1.00 94.31 84 LEU A N 1
ATOM 642 C CA . LEU A 1 84 ? 22.443 11.300 -2.885 1.00 94.31 84 LEU A CA 1
ATOM 643 C C . LEU A 1 84 ? 22.609 10.533 -4.202 1.00 94.31 84 LEU A C 1
ATOM 645 O O . LEU A 1 84 ? 23.718 10.468 -4.722 1.00 94.31 84 LEU A O 1
ATOM 649 N N . GLY A 1 85 ? 21.539 9.949 -4.742 1.00 90.69 85 GLY A N 1
ATOM 650 C CA . GLY A 1 85 ? 21.574 9.171 -5.981 1.00 90.69 85 GLY A CA 1
ATOM 651 C C . GLY A 1 85 ? 21.591 10.026 -7.250 1.00 90.69 85 GLY A C 1
ATOM 652 O O . GLY A 1 85 ? 22.204 9.636 -8.243 1.00 90.69 85 GLY A O 1
ATOM 653 N N . LEU A 1 86 ? 20.963 11.206 -7.224 1.00 91.81 86 LEU A N 1
ATOM 654 C CA . LEU A 1 86 ? 20.882 12.100 -8.385 1.00 91.81 86 LEU A CA 1
ATOM 655 C C . LEU A 1 86 ? 22.246 12.659 -8.854 1.00 91.81 86 LEU A C 1
ATOM 657 O O . LEU A 1 86 ? 22.504 12.608 -10.058 1.00 91.81 86 LEU A O 1
ATOM 661 N N . PRO A 1 87 ? 23.143 13.164 -7.980 1.00 87.31 87 PRO A N 1
ATOM 662 C CA . PRO A 1 87 ? 24.411 13.745 -8.424 1.00 87.31 87 PRO A CA 1
ATOM 663 C C . PRO A 1 87 ? 25.339 12.739 -9.133 1.00 87.31 87 PRO A C 1
ATOM 665 O O . PRO A 1 87 ? 2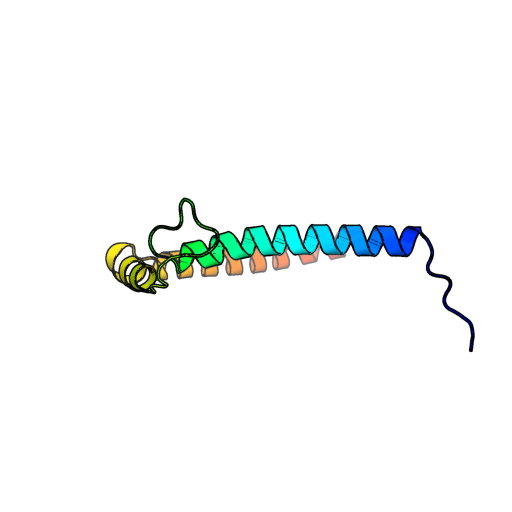5.809 13.054 -10.227 1.00 87.31 87 PRO A O 1
ATOM 668 N N . PRO A 1 88 ? 25.579 11.519 -8.603 1.00 87.44 88 PRO A N 1
ATOM 669 C CA . PRO A 1 88 ? 26.372 10.507 -9.300 1.00 87.44 88 PRO A CA 1
ATOM 670 C C . PRO A 1 88 ? 25.754 10.072 -10.629 1.00 87.44 88 PRO A C 1
ATOM 672 O O . PRO A 1 88 ? 26.482 9.893 -11.602 1.00 87.44 88 PRO A O 1
ATOM 675 N N . ALA A 1 89 ? 24.424 9.937 -10.697 1.00 87.44 89 ALA A N 1
ATOM 676 C CA . ALA A 1 89 ? 23.735 9.570 -11.932 1.00 87.44 89 ALA A CA 1
ATOM 677 C C . ALA A 1 89 ? 23.982 10.592 -13.055 1.00 87.44 89 ALA A C 1
ATOM 679 O O . ALA A 1 89 ? 24.168 10.203 -14.205 1.00 87.44 89 ALA A O 1
ATOM 680 N N . TYR A 1 90 ? 24.045 11.885 -12.718 1.00 87.19 90 TYR A N 1
ATOM 681 C CA . TYR A 1 90 ? 24.360 12.934 -13.687 1.00 87.19 90 TYR A CA 1
ATOM 682 C C . TYR A 1 90 ? 25.828 12.899 -14.135 1.00 87.19 90 TYR A C 1
ATOM 684 O O . TYR A 1 90 ? 26.108 13.073 -15.315 1.00 87.19 90 TYR A O 1
ATOM 692 N N . ILE A 1 91 ? 26.762 12.637 -13.212 1.00 92.25 91 ILE A N 1
ATOM 693 C CA . ILE A 1 91 ? 28.202 12.593 -13.516 1.00 92.25 91 ILE A CA 1
ATOM 694 C C . ILE A 1 91 ? 28.557 11.382 -14.388 1.00 92.25 91 ILE A C 1
ATOM 696 O O . ILE A 1 91 ? 29.341 11.523 -15.314 1.00 92.25 91 ILE A O 1
ATOM 700 N N . ILE A 1 92 ? 27.990 10.202 -14.113 1.00 89.56 92 ILE A N 1
ATOM 701 C CA . ILE A 1 92 ? 28.270 8.970 -14.880 1.00 89.56 92 ILE A CA 1
ATOM 702 C C . ILE A 1 92 ? 27.647 9.025 -16.286 1.00 89.56 92 ILE A C 1
ATOM 704 O O . ILE A 1 92 ? 28.098 8.328 -17.190 1.00 89.56 92 ILE A O 1
ATOM 708 N N . SER A 1 93 ? 26.595 9.828 -16.473 1.00 83.12 93 SER A N 1
ATOM 709 C CA . SER A 1 93 ? 25.919 9.978 -17.764 1.00 83.12 93 SER A CA 1
ATOM 710 C C . SER A 1 93 ? 26.631 10.927 -18.742 1.00 83.12 93 SER A C 1
ATOM 712 O O . SER A 1 93 ? 26.205 10.983 -19.899 1.00 83.12 93 SER A O 1
ATOM 714 N N . LEU A 1 94 ? 27.637 11.690 -18.297 1.00 62.41 94 LEU A N 1
ATOM 715 C CA . LEU A 1 94 ? 28.411 12.639 -19.109 1.00 62.41 94 LEU A CA 1
ATOM 716 C C . LEU A 1 94 ? 29.706 11.996 -19.621 1.00 62.41 94 LEU A C 1
ATOM 718 O O . LEU A 1 94 ? 30.013 12.204 -20.815 1.00 62.41 94 LEU A O 1
#

pLDDT: mean 81.9, std 13.75, range [53.19, 98.12]